Protein AF-A0AAP3YJI8-F1 (afdb_monomer_lite)

Organism: Bacillus amyloliquefaciens (NCBI:txid1390)

Secondary structure (DSSP, 8-state):
--HHHHHHHHT-PPPTHHHHHHHTT------HHHHHHHHHHHHHHTHHHHHHHHHIIIIIGGGHHHHHHHHHHHHHHHHHHH-

Sequence (83 aa):
MNKKTFLKKITRKQNPKLYAAKDSKLSPSLRTLDLIGLGTGMVVGTAIFTLPGIVAAEYTGPAVPLAFIIGAIGAGLSALAYA

Foldseek 3Di:
DDPVVVVVVVPDDDDVVVVCVVCVPPDPPDDPVNVVVVVVCVCVPPPPPPVLVCCCVPPQPVCSVVVVVVVVVVVVVVVVVVD

Radius of gyration: 20.8 Å; chains: 1; bounding box: 39×49×47 Å

Structure (mmCIF, N/CA/C/O backbone):
data_AF-A0AAP3YJI8-F1
#
_entry.id   AF-A0AAP3YJI8-F1
#
loop_
_atom_site.group_PDB
_atom_site.id
_atom_site.type_symbol
_atom_site.label_atom_id
_atom_site.label_alt_id
_atom_site.label_comp_id
_atom_site.label_asym_id
_atom_site.label_entity_id
_atom_site.label_seq_id
_atom_site.pdbx_PDB_ins_code
_atom_site.Cartn_x
_atom_site.Cartn_y
_atom_site.Cartn_z
_atom_site.occupancy
_atom_site.B_iso_or_equiv
_atom_site.auth_seq_id
_atom_site.auth_comp_id
_atom_site.auth_asym_id
_atom_site.auth_atom_id
_atom_site.pdbx_PDB_model_num
ATOM 1 N N . MET A 1 1 ? -17.780 -38.543 12.662 1.00 50.78 1 MET A N 1
ATOM 2 C CA . MET A 1 1 ? -17.701 -37.070 12.817 1.00 50.78 1 MET A CA 1
ATOM 3 C C . MET A 1 1 ? -18.747 -36.426 11.904 1.00 50.78 1 MET A C 1
ATOM 5 O O . MET A 1 1 ? -18.740 -36.697 10.713 1.00 50.78 1 MET A O 1
ATOM 9 N N . ASN A 1 2 ? -19.733 -35.715 12.463 1.00 56.41 2 ASN A N 1
ATOM 10 C CA . ASN A 1 2 ? -21.025 -35.447 11.808 1.00 56.41 2 ASN A CA 1
ATOM 11 C C . ASN A 1 2 ? -21.011 -34.148 10.966 1.00 56.41 2 ASN A C 1
ATOM 13 O O . ASN A 1 2 ? -20.700 -33.078 11.494 1.00 56.41 2 ASN A O 1
ATOM 17 N N . LYS A 1 3 ? -21.379 -34.226 9.674 1.00 65.38 3 LYS A N 1
ATOM 18 C CA . LYS A 1 3 ? -21.354 -33.102 8.704 1.00 65.38 3 LY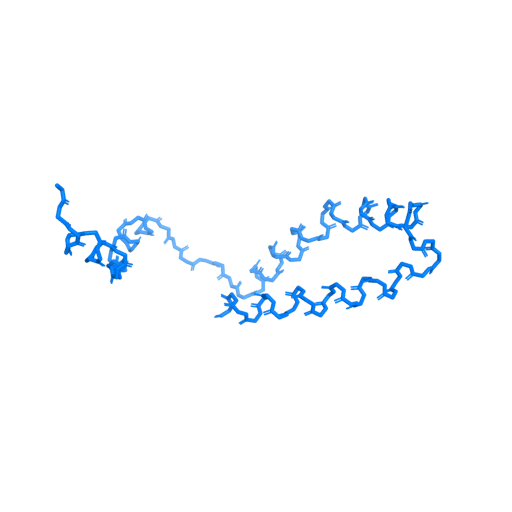S A CA 1
ATOM 19 C C . LYS A 1 3 ? -22.146 -31.872 9.187 1.00 65.38 3 LYS A C 1
ATOM 21 O O . LYS A 1 3 ? -21.741 -30.739 8.938 1.00 65.38 3 LYS A O 1
ATOM 26 N N . LYS A 1 4 ? -23.223 -32.083 9.956 1.00 66.56 4 LYS A N 1
ATOM 27 C CA . LYS A 1 4 ? -24.079 -31.011 10.505 1.00 66.56 4 LYS A CA 1
ATOM 28 C C . LYS A 1 4 ? -23.351 -30.101 11.508 1.00 66.56 4 LYS A C 1
ATOM 30 O O . LYS A 1 4 ? -23.619 -28.904 11.563 1.00 66.56 4 LYS A O 1
ATOM 35 N N . THR A 1 5 ? -22.393 -30.640 12.263 1.00 67.94 5 THR A N 1
ATOM 36 C CA . THR A 1 5 ? -21.601 -29.871 13.241 1.00 67.94 5 THR A CA 1
ATOM 37 C C . THR A 1 5 ? -20.552 -28.992 12.559 1.00 67.94 5 THR A C 1
ATOM 39 O O . THR A 1 5 ? -20.228 -27.917 13.060 1.00 67.94 5 THR A O 1
ATOM 42 N N . PHE A 1 6 ? -20.044 -29.422 11.401 1.00 72.31 6 PHE A N 1
ATOM 43 C CA . PHE A 1 6 ? -19.060 -28.673 10.620 1.00 72.31 6 PHE A CA 1
ATOM 44 C C . PHE A 1 6 ? -19.692 -27.443 9.951 1.00 72.31 6 PHE A C 1
ATOM 46 O O . PHE A 1 6 ? -19.187 -26.334 10.105 1.00 72.31 6 PHE A O 1
ATOM 53 N N . LEU A 1 7 ? -20.868 -27.607 9.336 1.00 72.56 7 LEU A N 1
ATOM 54 C CA . LEU A 1 7 ? -21.638 -26.503 8.742 1.00 72.56 7 LEU A CA 1
ATOM 55 C C . LEU A 1 7 ? -22.023 -25.424 9.767 1.00 72.56 7 LEU A C 1
ATOM 57 O O . LEU A 1 7 ? -21.919 -24.235 9.475 1.00 72.56 7 LEU A O 1
ATOM 61 N N . LYS A 1 8 ? -22.379 -25.824 10.995 1.00 66.69 8 LYS A N 1
ATOM 62 C CA . LYS A 1 8 ? -22.722 -24.895 12.087 1.00 66.69 8 LYS A CA 1
ATOM 63 C C . LYS A 1 8 ? -21.518 -24.096 12.612 1.00 66.69 8 LYS A C 1
ATOM 65 O O . LYS A 1 8 ? -21.704 -23.026 13.187 1.00 66.69 8 LYS A O 1
ATOM 70 N N . LYS A 1 9 ? -20.284 -24.590 12.433 1.00 67.25 9 LYS A N 1
ATOM 71 C CA . LYS A 1 9 ? -19.061 -23.862 12.820 1.00 67.25 9 LYS A CA 1
ATOM 72 C C . LYS A 1 9 ? -18.711 -22.743 11.835 1.00 67.25 9 LYS A C 1
ATOM 74 O O . LYS A 1 9 ? -18.252 -21.702 12.288 1.00 67.25 9 LYS A O 1
ATOM 79 N N . ILE A 1 10 ? -18.960 -22.933 10.537 1.00 75.56 10 ILE A N 1
ATOM 80 C CA . ILE A 1 10 ? -18.617 -21.955 9.484 1.00 75.56 10 ILE A CA 1
ATOM 81 C C . ILE A 1 10 ? -19.527 -20.720 9.548 1.00 75.56 10 ILE A C 1
ATOM 83 O O . ILE A 1 10 ? -19.083 -19.602 9.323 1.00 75.56 10 ILE A O 1
ATOM 87 N N . THR A 1 11 ? -20.795 -20.899 9.922 1.00 77.19 11 THR A N 1
ATOM 88 C CA . THR A 1 11 ? -21.785 -19.808 10.010 1.00 77.19 11 THR A CA 1
ATOM 89 C C . THR A 1 11 ? -21.841 -19.123 11.375 1.00 77.19 11 THR A C 1
ATOM 91 O O . THR A 1 11 ? -22.699 -18.269 11.614 1.00 77.19 11 THR A O 1
ATOM 94 N N . ARG A 1 12 ? -20.935 -19.458 12.299 1.00 75.75 12 ARG A N 1
ATOM 95 C CA . ARG A 1 12 ? -20.919 -18.835 13.621 1.00 75.75 12 ARG A CA 1
ATOM 96 C C . ARG A 1 12 ? -20.403 -17.397 13.514 1.00 75.75 12 ARG A C 1
ATOM 98 O O . ARG A 1 12 ? -19.195 -17.166 13.498 1.00 75.75 12 ARG A O 1
ATOM 105 N N . LYS A 1 13 ? -21.327 -16.429 13.518 1.00 65.56 13 LYS A N 1
ATOM 106 C CA . LYS A 1 13 ? -21.002 -15.010 13.719 1.00 65.56 13 LYS A CA 1
ATOM 107 C C . LYS A 1 13 ? -20.222 -14.866 15.030 1.00 65.56 13 LYS A C 1
ATOM 109 O O . LYS A 1 13 ? -20.642 -15.377 16.071 1.00 65.56 13 LYS A O 1
ATOM 114 N N . GLN A 1 14 ? -19.048 -14.243 14.971 1.00 69.69 14 GLN A N 1
ATOM 115 C CA . GLN A 1 14 ? -18.267 -13.952 16.171 1.00 69.69 14 GLN A CA 1
ATOM 116 C C . GLN A 1 14 ? -19.058 -12.961 17.029 1.00 69.69 14 GLN A C 1
ATOM 1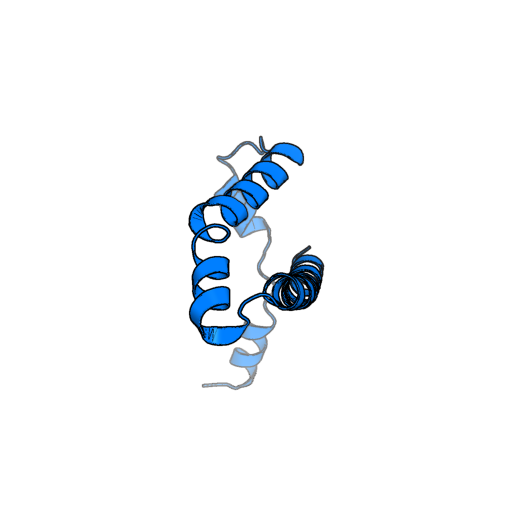18 O O . GLN A 1 14 ? -19.567 -11.968 16.518 1.00 69.69 14 GLN A O 1
ATOM 123 N N . ASN A 1 15 ? -19.202 -13.252 18.324 1.00 75.12 15 ASN A N 1
ATOM 124 C CA . ASN A 1 15 ? -19.927 -12.376 19.238 1.00 75.12 15 ASN A CA 1
ATOM 125 C C . ASN A 1 15 ? -19.080 -11.119 19.513 1.00 75.12 15 ASN A C 1
ATOM 127 O O . ASN A 1 15 ? -18.007 -11.256 20.105 1.00 75.12 15 ASN A O 1
ATOM 131 N N . PRO A 1 16 ? -19.561 -9.905 19.181 1.00 77.62 16 PRO A N 1
ATOM 132 C CA . PRO A 1 16 ? -18.808 -8.654 19.353 1.00 77.62 16 PRO A CA 1
ATOM 133 C C . PRO A 1 16 ? -18.380 -8.384 20.803 1.00 77.62 16 PRO A C 1
ATOM 135 O O . PRO A 1 16 ? -17.346 -7.774 21.057 1.00 77.62 16 PRO A O 1
ATOM 138 N N . LYS A 1 17 ? -19.140 -8.909 21.774 1.00 79.50 17 LYS A N 1
ATOM 139 C CA . LYS A 1 17 ? -18.856 -8.790 23.214 1.00 79.50 17 LYS A CA 1
ATOM 140 C C . LYS A 1 17 ? -17.502 -9.388 23.626 1.00 79.50 17 LYS A C 1
ATOM 142 O O . LYS A 1 17 ? -16.943 -8.972 24.634 1.00 79.50 17 LYS A O 1
ATOM 147 N N . LEU A 1 18 ? -16.972 -10.342 22.856 1.00 79.06 18 LEU A N 1
ATOM 148 C CA . LEU A 1 18 ? -15.657 -10.936 23.112 1.00 79.06 18 LEU A CA 1
ATOM 149 C C . LEU A 1 18 ? -14.517 -9.933 22.872 1.00 79.06 18 LEU A C 1
ATOM 151 O O . LEU A 1 18 ? -13.524 -9.959 23.593 1.00 79.06 18 LEU A O 1
ATOM 155 N N . TYR A 1 19 ? -14.675 -9.046 21.886 1.00 79.19 19 TYR A N 1
ATOM 156 C CA . TYR A 1 19 ? -13.709 -7.989 21.580 1.00 79.19 19 TYR A CA 1
ATOM 157 C C . TYR A 1 19 ? -13.845 -6.829 22.566 1.00 79.19 19 TYR A C 1
ATOM 159 O O . TYR A 1 19 ? -12.848 -6.394 23.122 1.00 79.19 19 TYR A O 1
ATOM 167 N N . ALA A 1 20 ? -15.076 -6.458 22.937 1.00 80.19 20 ALA A N 1
ATOM 168 C CA . ALA A 1 20 ? -15.323 -5.435 23.958 1.00 80.19 20 ALA A CA 1
ATOM 169 C C . ALA A 1 20 ? -14.648 -5.742 25.313 1.00 80.19 20 ALA A C 1
ATOM 171 O O . ALA A 1 20 ? -14.158 -4.837 25.982 1.00 80.19 20 ALA A O 1
ATOM 172 N N . ALA A 1 21 ? -14.578 -7.017 25.718 1.00 81.94 21 ALA A N 1
ATOM 173 C CA . ALA A 1 21 ? -13.848 -7.416 26.923 1.00 81.94 21 ALA A CA 1
ATOM 174 C C . ALA A 1 21 ? -12.322 -7.254 26.774 1.00 81.94 21 ALA A C 1
ATOM 176 O O . ALA A 1 21 ? -11.659 -6.839 27.727 1.00 81.94 21 ALA A O 1
ATOM 177 N N . LYS A 1 22 ? -11.767 -7.552 25.590 1.00 82.38 22 LYS A N 1
AT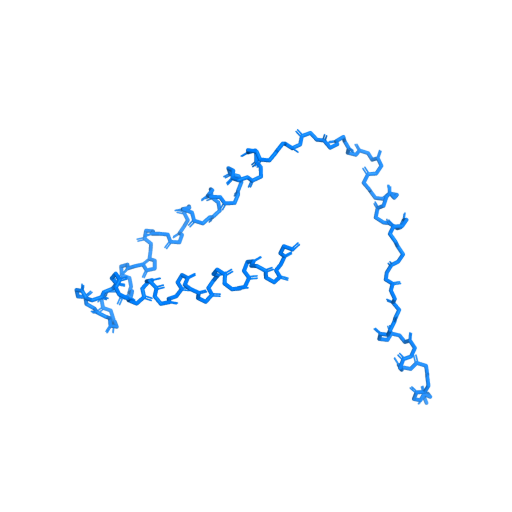OM 178 C CA . LYS A 1 22 ? -10.336 -7.371 25.287 1.00 82.38 22 LYS A CA 1
ATOM 179 C C . LYS A 1 22 ? -9.942 -5.898 25.191 1.00 82.38 22 LYS A C 1
ATOM 181 O O . LYS A 1 22 ? -8.901 -5.522 25.722 1.00 82.38 22 LYS A O 1
ATOM 186 N N . ASP A 1 23 ? -10.800 -5.082 24.594 1.00 83.62 23 ASP A N 1
ATOM 187 C CA . ASP A 1 23 ? -10.540 -3.666 24.334 1.00 83.62 23 ASP A CA 1
ATOM 188 C C . ASP A 1 23 ? -10.913 -2.771 25.530 1.00 83.62 23 ASP A C 1
ATOM 190 O O . ASP A 1 23 ? -10.611 -1.584 25.529 1.00 83.62 23 ASP A O 1
ATOM 194 N N . SER A 1 24 ? -11.503 -3.336 26.595 1.00 82.12 24 SER A N 1
ATOM 195 C CA . SER A 1 24 ? -11.954 -2.619 27.805 1.00 82.12 24 SER A CA 1
ATOM 196 C C . SER A 1 24 ? -10.883 -1.777 28.513 1.00 82.12 24 SER A C 1
ATOM 198 O O . SER A 1 24 ? -11.222 -0.873 29.273 1.00 82.12 24 SER A O 1
ATOM 200 N N . LYS A 1 25 ? -9.596 -2.067 28.281 1.00 87.00 25 LYS A N 1
ATOM 201 C CA . LYS A 1 25 ? -8.461 -1.323 28.850 1.00 87.00 25 LYS A CA 1
ATOM 202 C C . LYS A 1 25 ? -7.922 -0.215 27.938 1.00 87.00 25 LYS A C 1
ATOM 204 O O . LYS A 1 25 ? -7.060 0.538 28.385 1.00 87.00 25 LYS A O 1
ATOM 209 N N . LEU A 1 26 ? -8.371 -0.122 26.683 1.00 87.31 26 LEU A N 1
ATOM 210 C CA . LEU A 1 26 ? -7.911 0.883 25.723 1.00 87.31 26 LEU A CA 1
ATOM 211 C C . LEU A 1 26 ? -8.956 1.993 25.586 1.00 87.31 26 LEU A C 1
ATOM 213 O O . LEU A 1 26 ? -10.129 1.733 25.326 1.00 87.31 26 LEU A O 1
ATOM 217 N N . SER A 1 27 ? -8.521 3.246 25.716 1.00 85.69 27 SER A N 1
ATOM 218 C CA . SER A 1 27 ? -9.338 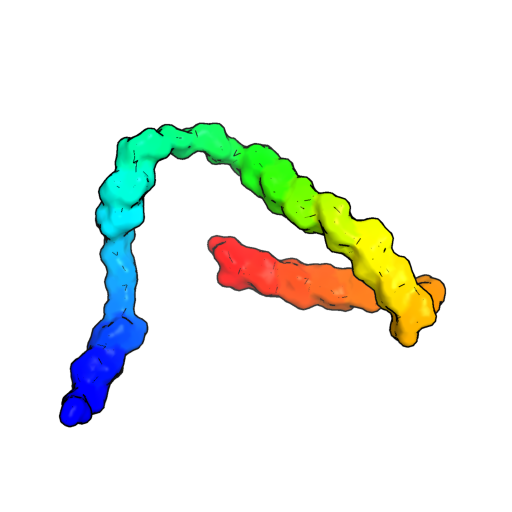4.391 25.323 1.00 85.69 27 SER A CA 1
ATOM 219 C C . SER A 1 27 ? -9.229 4.594 23.804 1.00 85.69 27 SER A C 1
ATOM 221 O O . SER A 1 27 ? -8.115 4.669 23.279 1.00 85.69 27 SER A O 1
ATOM 223 N N . PRO A 1 28 ? -10.349 4.680 23.063 1.00 82.56 28 PRO A N 1
ATOM 224 C CA . PRO A 1 28 ? -10.308 4.997 21.640 1.00 82.56 28 PRO A CA 1
ATOM 225 C C . PRO A 1 28 ? -9.860 6.453 21.464 1.00 82.56 28 PRO A C 1
ATOM 227 O O . PRO A 1 28 ? -10.643 7.384 21.647 1.00 82.56 28 PRO A O 1
ATOM 230 N N . SER A 1 29 ? -8.577 6.647 21.161 1.00 89.56 29 SER A N 1
ATOM 231 C CA . SER A 1 29 ? -7.946 7.966 21.019 1.00 89.56 29 SER A CA 1
ATOM 232 C C . SER A 1 29 ? -7.624 8.342 19.573 1.00 89.56 29 SER A C 1
ATOM 234 O O . SER A 1 29 ? -7.458 9.528 19.294 1.00 89.56 29 SER A O 1
ATOM 236 N N . LEU A 1 30 ? -7.563 7.365 18.659 1.00 91.88 30 LEU A N 1
ATOM 237 C CA . LEU A 1 30 ? -7.248 7.615 17.254 1.00 91.88 30 LEU A CA 1
ATOM 238 C C . LEU A 1 30 ? -8.407 8.309 16.541 1.00 91.88 30 LEU A C 1
ATOM 240 O O . LEU A 1 30 ? -9.524 7.790 16.466 1.00 91.88 30 LEU A O 1
ATOM 244 N N . ARG A 1 31 ? -8.108 9.471 15.969 1.00 93.94 31 ARG A N 1
ATOM 245 C CA . ARG A 1 31 ? -8.995 10.209 15.071 1.00 93.94 31 ARG A CA 1
ATOM 246 C C . ARG A 1 31 ? -8.782 9.753 13.631 1.00 93.94 31 ARG A C 1
ATOM 248 O O . ARG A 1 31 ? -7.783 9.125 13.292 1.00 93.94 31 ARG A O 1
ATOM 255 N N . THR A 1 32 ? -9.701 10.132 12.748 1.00 93.62 32 THR A N 1
ATOM 256 C CA . THR A 1 32 ? -9.626 9.815 11.313 1.00 93.62 32 THR A CA 1
ATOM 257 C C . THR A 1 32 ? -8.289 10.222 10.690 1.00 93.62 32 THR A C 1
ATOM 259 O O . THR A 1 32 ? -7.728 9.468 9.903 1.00 93.62 32 THR A O 1
ATOM 262 N N . LEU A 1 33 ? -7.742 11.379 11.077 1.00 95.19 33 LEU A N 1
ATOM 263 C CA . LEU A 1 33 ? -6.438 11.831 10.587 1.00 95.19 33 LEU A CA 1
ATOM 264 C C . LEU A 1 33 ? -5.285 10.949 11.073 1.00 95.19 33 LEU A C 1
ATOM 266 O O . LEU A 1 33 ? -4.374 10.680 10.297 1.00 95.19 33 LEU A O 1
ATOM 270 N N . ASP A 1 34 ? -5.351 10.447 12.306 1.00 94.50 34 ASP A N 1
ATOM 271 C CA . ASP A 1 34 ? -4.327 9.558 12.860 1.00 94.50 34 ASP A CA 1
ATOM 272 C C . ASP A 1 34 ? -4.330 8.215 12.116 1.00 94.50 34 ASP A C 1
ATOM 274 O O . ASP A 1 34 ? -3.274 7.671 11.803 1.00 94.50 34 ASP A O 1
ATOM 278 N N . LEU A 1 35 ? -5.518 7.713 11.758 1.00 92.81 35 LEU A N 1
ATOM 279 C CA . LEU A 1 35 ? -5.677 6.494 10.958 1.00 92.81 35 LEU A CA 1
ATOM 280 C C . LEU A 1 35 ? -5.187 6.675 9.514 1.00 92.81 35 LEU A C 1
ATOM 282 O O . LEU A 1 35 ? -4.514 5.793 8.981 1.00 92.81 35 LEU A O 1
ATOM 286 N N . ILE A 1 36 ? -5.472 7.822 8.889 1.00 93.88 36 ILE A N 1
ATOM 287 C CA . ILE A 1 36 ? -4.953 8.157 7.553 1.00 93.88 36 ILE A CA 1
ATOM 288 C C . ILE A 1 36 ? -3.424 8.289 7.590 1.00 93.88 36 ILE A C 1
ATOM 290 O O . ILE A 1 36 ? -2.735 7.771 6.708 1.00 93.88 36 ILE A O 1
ATOM 294 N N . GLY A 1 37 ? -2.876 8.937 8.620 1.00 94.31 37 GLY A N 1
ATOM 295 C CA . GLY A 1 37 ? -1.433 9.051 8.826 1.00 94.31 37 GLY A CA 1
ATOM 296 C C . GLY A 1 37 ? -0.768 7.688 9.028 1.00 94.31 37 GLY A C 1
ATOM 297 O O . GLY A 1 37 ? 0.255 7.401 8.411 1.00 94.31 37 GLY A O 1
ATOM 298 N N . LEU A 1 38 ? -1.388 6.805 9.815 1.00 93.62 38 LEU A N 1
ATOM 299 C CA . LEU A 1 38 ? -0.911 5.439 10.035 1.00 93.62 38 LEU A CA 1
ATOM 300 C C . LEU A 1 38 ? -0.913 4.616 8.736 1.00 93.62 38 LEU A C 1
ATOM 302 O O . LEU A 1 38 ? 0.070 3.937 8.435 1.00 93.62 38 LEU A O 1
ATOM 306 N N . GLY A 1 39 ? -1.978 4.715 7.936 1.00 90.19 39 GLY A N 1
ATOM 307 C CA . GLY A 1 39 ? -2.077 4.028 6.647 1.00 90.19 39 GLY A CA 1
ATOM 308 C C . GLY A 1 39 ? -1.070 4.541 5.614 1.00 90.19 39 GLY A C 1
ATOM 309 O O . GLY A 1 39 ? -0.362 3.753 4.988 1.00 90.19 39 GLY A O 1
ATOM 310 N N . THR A 1 40 ? -0.954 5.861 5.457 1.00 92.19 40 THR A N 1
ATOM 311 C CA . THR A 1 40 ? -0.001 6.459 4.505 1.00 92.19 40 THR A CA 1
ATOM 312 C C . THR A 1 40 ? 1.449 6.196 4.911 1.00 92.19 40 THR A C 1
ATOM 314 O O . THR A 1 40 ? 2.257 5.857 4.049 1.00 92.19 40 THR A O 1
ATOM 317 N N . GLY A 1 41 ? 1.774 6.237 6.208 1.00 92.12 41 GLY A N 1
ATOM 318 C CA . GLY A 1 41 ? 3.098 5.874 6.721 1.00 92.12 41 GLY A CA 1
ATOM 319 C C . GLY A 1 41 ? 3.492 4.427 6.404 1.00 92.12 41 GLY A C 1
ATOM 320 O O . GLY A 1 41 ? 4.617 4.178 5.969 1.00 92.12 41 GLY A O 1
ATOM 321 N N . MET A 1 42 ? 2.555 3.482 6.540 1.00 88.81 42 MET A N 1
ATOM 322 C CA . MET A 1 42 ? 2.784 2.073 6.195 1.00 88.81 42 MET A CA 1
ATOM 323 C C . MET A 1 42 ? 3.053 1.872 4.695 1.00 88.81 42 MET A C 1
ATOM 325 O O . MET A 1 42 ? 3.931 1.090 4.335 1.00 88.81 42 MET A O 1
ATOM 329 N N . VAL A 1 43 ? 2.326 2.576 3.820 1.00 88.88 43 VAL A N 1
ATOM 330 C CA . VAL A 1 43 ? 2.474 2.446 2.358 1.00 88.88 43 VAL A CA 1
ATOM 331 C C . VAL A 1 43 ? 3.735 3.150 1.846 1.00 88.88 43 VAL A C 1
ATOM 333 O O . VAL A 1 43 ? 4.454 2.599 1.016 1.00 88.88 43 VAL A O 1
ATOM 336 N N . VAL A 1 44 ? 4.031 4.357 2.333 1.00 89.38 44 VAL A N 1
ATOM 337 C CA . VAL A 1 44 ? 5.171 5.156 1.850 1.00 89.38 44 VAL A CA 1
ATOM 338 C C . VAL A 1 44 ? 6.508 4.613 2.363 1.00 89.38 44 VAL A C 1
ATOM 340 O O . VAL A 1 44 ? 7.498 4.721 1.651 1.00 89.38 44 VAL A O 1
ATOM 343 N N . GLY A 1 45 ? 6.551 3.998 3.551 1.00 81.44 45 GLY A N 1
ATOM 344 C CA . GLY A 1 45 ? 7.793 3.592 4.221 1.00 81.44 45 GLY A CA 1
ATOM 345 C C . GLY A 1 45 ? 8.751 2.756 3.362 1.00 81.44 45 GLY A C 1
ATOM 346 O O . GLY A 1 45 ? 9.767 3.253 2.886 1.00 81.44 45 GLY A O 1
ATOM 347 N N . THR A 1 46 ? 8.468 1.466 3.185 1.00 75.44 46 THR A N 1
ATOM 348 C CA . THR A 1 46 ? 9.365 0.546 2.457 1.00 75.44 46 THR A CA 1
ATOM 349 C C . THR A 1 46 ? 8.977 0.351 0.994 1.00 75.44 46 THR A C 1
ATOM 351 O O . THR A 1 46 ? 9.842 0.067 0.160 1.00 75.44 46 THR A O 1
ATOM 354 N N . ALA A 1 47 ? 7.692 0.504 0.661 1.00 77.88 47 ALA A N 1
ATOM 355 C CA . ALA A 1 47 ? 7.175 0.049 -0.624 1.00 77.88 47 ALA A CA 1
ATOM 356 C C . ALA A 1 47 ? 7.527 0.986 -1.791 1.00 77.88 47 ALA A C 1
ATOM 358 O O . ALA A 1 47 ? 7.858 0.507 -2.874 1.00 77.88 47 ALA A O 1
ATOM 359 N N . ILE A 1 48 ? 7.498 2.308 -1.588 1.00 85.88 48 ILE A N 1
ATOM 360 C CA . ILE A 1 48 ? 7.637 3.269 -2.697 1.00 85.88 48 ILE A CA 1
ATOM 361 C C . ILE A 1 48 ? 9.074 3.415 -3.216 1.00 85.88 48 ILE A C 1
ATOM 363 O O . ILE A 1 48 ? 9.272 3.793 -4.363 1.00 85.88 48 ILE A O 1
ATOM 367 N N . PHE A 1 49 ? 10.085 3.108 -2.401 1.00 81.25 49 PHE A N 1
ATOM 368 C CA . PHE A 1 49 ? 11.487 3.288 -2.796 1.00 81.25 49 PHE A CA 1
ATOM 369 C C . PHE A 1 49 ? 12.103 2.044 -3.437 1.00 81.25 49 PHE A C 1
ATOM 371 O O . PHE A 1 49 ? 13.026 2.163 -4.237 1.00 81.25 49 PHE A O 1
ATOM 378 N N . THR A 1 50 ? 11.605 0.852 -3.104 1.00 86.75 50 THR A N 1
ATOM 379 C CA . THR A 1 50 ? 12.214 -0.415 -3.536 1.00 86.75 50 THR A CA 1
ATOM 380 C C . THR A 1 50 ? 11.480 -1.035 -4.721 1.00 86.75 50 THR A C 1
ATOM 382 O O . THR A 1 50 ? 12.101 -1.337 -5.741 1.00 86.75 50 THR A O 1
ATOM 385 N N . LEU A 1 51 ? 10.153 -1.178 -4.634 1.00 87.38 51 LEU A N 1
ATOM 386 C CA . LEU A 1 51 ? 9.374 -1.870 -5.662 1.00 87.38 51 LEU A CA 1
ATOM 387 C C . LEU A 1 51 ? 9.386 -1.165 -7.024 1.00 87.38 51 LEU A C 1
ATOM 389 O O . LEU A 1 51 ? 9.593 -1.863 -8.016 1.00 87.38 51 LEU A O 1
ATOM 393 N N . PRO A 1 52 ? 9.228 0.170 -7.136 1.00 89.62 52 PRO A N 1
ATOM 394 C CA . PRO A 1 52 ? 9.267 0.821 -8.444 1.00 89.62 52 PRO A CA 1
ATOM 395 C C . PRO A 1 52 ? 10.606 0.642 -9.157 1.00 89.62 52 PRO A C 1
ATOM 397 O O . PRO A 1 52 ? 10.614 0.486 -10.372 1.00 89.62 52 PRO A O 1
ATOM 400 N N . GLY A 1 53 ? 11.721 0.613 -8.418 1.00 88.94 53 GLY A N 1
ATOM 401 C CA . GLY A 1 53 ? 13.055 0.402 -8.985 1.00 88.94 53 GLY A CA 1
ATOM 402 C C . GLY A 1 53 ? 13.227 -0.998 -9.573 1.00 88.94 53 GLY A C 1
ATOM 403 O O . GLY A 1 53 ? 13.673 -1.134 -10.709 1.00 88.94 53 GLY A O 1
ATOM 404 N N . ILE A 1 54 ? 12.806 -2.031 -8.838 1.00 90.56 54 ILE A N 1
ATOM 405 C CA . ILE A 1 54 ? 12.857 -3.427 -9.308 1.00 90.56 54 ILE A CA 1
ATOM 406 C C . ILE A 1 54 ? 11.926 -3.610 -10.515 1.00 90.56 54 ILE A C 1
ATOM 408 O O . ILE A 1 54 ? 12.320 -4.155 -11.543 1.00 90.56 54 ILE A O 1
ATOM 412 N N . VAL A 1 55 ? 10.704 -3.074 -10.434 1.00 91.06 55 VAL A N 1
ATOM 413 C CA . VAL A 1 55 ? 9.705 -3.166 -11.509 1.00 91.06 55 VAL A CA 1
ATOM 414 C C . VAL A 1 55 ? 10.126 -2.375 -12.759 1.00 91.06 55 VAL A C 1
ATOM 416 O O . VAL A 1 55 ? 9.820 -2.779 -13.885 1.00 91.06 55 VAL A O 1
ATOM 419 N N . ALA A 1 56 ? 10.873 -1.280 -12.590 1.00 92.19 56 ALA A N 1
ATOM 420 C CA . ALA A 1 56 ? 11.513 -0.560 -13.689 1.00 92.19 56 ALA A CA 1
ATOM 421 C C . ALA A 1 56 ? 12.606 -1.391 -14.348 1.00 92.19 56 ALA A C 1
ATOM 423 O O . ALA A 1 56 ? 12.594 -1.545 -15.566 1.00 92.19 56 ALA A O 1
ATOM 424 N N . ALA A 1 57 ? 13.533 -1.921 -13.553 1.00 93.25 57 ALA A N 1
ATOM 425 C CA . ALA A 1 57 ? 14.710 -2.606 -14.066 1.00 93.25 57 ALA A CA 1
ATOM 426 C C . ALA A 1 57 ? 14.365 -3.927 -14.770 1.00 93.25 57 ALA A C 1
ATOM 428 O O . ALA A 1 57 ? 14.949 -4.227 -15.808 1.00 93.25 57 ALA A O 1
ATOM 429 N N . GLU A 1 58 ? 13.419 -4.698 -14.228 1.00 93.44 58 GLU A N 1
ATOM 430 C CA . GLU A 1 58 ? 13.168 -6.075 -14.676 1.00 93.44 58 GLU A CA 1
ATOM 431 C C . GLU A 1 58 ? 11.939 -6.239 -15.586 1.00 93.44 58 GLU A C 1
ATOM 433 O O . GLU A 1 58 ? 11.898 -7.192 -16.361 1.00 93.44 58 GLU A O 1
ATOM 438 N N . TYR A 1 59 ? 10.942 -5.343 -15.524 1.00 90.31 59 TYR A N 1
ATOM 439 C CA . TYR A 1 59 ? 9.641 -5.583 -16.176 1.00 90.31 59 TYR A CA 1
ATOM 440 C C . TYR A 1 59 ? 9.216 -4.481 -17.148 1.00 90.31 59 TYR A C 1
ATOM 442 O O . TYR A 1 59 ? 8.985 -4.742 -18.326 1.00 90.31 59 TYR A O 1
ATOM 450 N N . THR A 1 60 ? 9.061 -3.248 -16.663 1.00 86.38 60 THR A N 1
ATOM 451 C CA . THR A 1 60 ? 8.339 -2.186 -17.397 1.00 86.38 60 THR A CA 1
ATOM 452 C C . THR A 1 60 ? 9.219 -1.057 -17.925 1.00 86.38 60 THR A C 1
ATOM 454 O O . THR A 1 60 ? 8.747 -0.256 -18.735 1.00 86.38 60 THR A O 1
ATOM 457 N N . GLY A 1 61 ? 10.478 -0.956 -17.491 1.00 88.38 61 GLY A N 1
ATOM 458 C CA . GLY A 1 61 ? 11.382 0.113 -17.917 1.00 88.38 61 GLY A CA 1
ATOM 459 C C . GLY A 1 61 ? 10.776 1.509 -17.688 1.00 88.38 61 GLY A C 1
ATOM 460 O O . GLY A 1 61 ? 10.266 1.785 -16.601 1.00 88.38 61 GLY A O 1
ATOM 461 N N . PRO A 1 62 ? 10.763 2.404 -18.691 1.00 91.00 62 PRO A N 1
ATOM 462 C CA . PRO A 1 62 ? 10.182 3.742 -18.550 1.00 91.00 62 PRO A CA 1
ATOM 463 C C . PRO A 1 62 ? 8.647 3.749 -18.397 1.00 91.00 62 PRO A C 1
ATOM 465 O O . PRO A 1 62 ? 8.082 4.769 -18.009 1.00 91.00 62 PRO A O 1
ATOM 468 N N . ALA A 1 63 ? 7.957 2.631 -18.663 1.00 94.00 63 ALA A N 1
ATOM 469 C CA . ALA A 1 63 ? 6.496 2.527 -18.586 1.00 94.00 63 ALA A CA 1
ATOM 470 C C . ALA A 1 63 ? 5.955 2.169 -17.182 1.00 94.00 63 ALA A C 1
ATOM 472 O O . ALA A 1 63 ? 4.752 1.956 -17.020 1.00 94.00 63 ALA A O 1
ATOM 473 N N . VAL A 1 64 ? 6.806 2.130 -16.150 1.00 92.88 64 VAL A N 1
ATOM 474 C CA . VAL A 1 64 ? 6.426 1.829 -14.750 1.00 92.88 64 VAL A CA 1
ATOM 475 C C . VAL A 1 64 ? 5.246 2.646 -14.219 1.00 92.88 64 VAL A C 1
ATOM 477 O O . VAL A 1 64 ? 4.381 2.047 -13.575 1.00 92.88 64 VAL A O 1
ATOM 480 N N . PRO A 1 65 ? 5.135 3.966 -14.483 1.00 91.75 65 PRO A N 1
ATOM 481 C CA . PRO A 1 65 ? 3.994 4.738 -13.997 1.00 9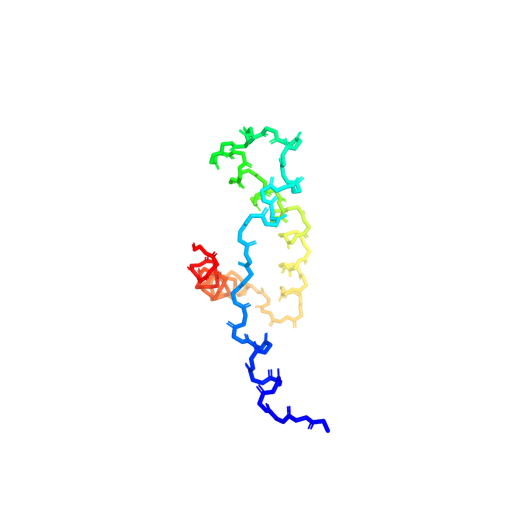1.75 65 PRO A CA 1
ATOM 482 C C . PRO A 1 65 ? 2.651 4.164 -14.467 1.00 91.75 65 PRO A C 1
ATOM 484 O O . PRO A 1 65 ? 1.686 4.144 -13.708 1.00 91.75 65 PRO A O 1
ATOM 487 N N . LEU A 1 66 ? 2.598 3.625 -15.690 1.00 93.88 66 LEU A N 1
ATOM 488 C CA . LEU A 1 66 ? 1.389 3.031 -16.258 1.00 93.88 66 LEU A CA 1
ATOM 489 C C . LEU A 1 66 ? 0.988 1.738 -15.532 1.00 93.88 66 LEU A C 1
ATOM 491 O O . LEU A 1 66 ? -0.188 1.543 -15.225 1.00 93.88 66 LEU A O 1
ATOM 495 N N . ALA A 1 67 ? 1.958 0.882 -15.197 1.00 92.06 67 ALA A N 1
ATOM 496 C CA . ALA A 1 67 ? 1.705 -0.340 -14.433 1.00 92.06 67 ALA A CA 1
ATOM 497 C C . ALA A 1 67 ? 1.208 -0.040 -13.011 1.00 92.06 67 ALA A C 1
ATOM 499 O O . ALA A 1 67 ? 0.275 -0.688 -12.531 1.00 92.06 67 ALA A O 1
ATOM 500 N N . PHE A 1 68 ? 1.771 0.980 -12.357 1.00 90.44 68 PHE A N 1
ATOM 501 C CA . PHE A 1 68 ? 1.329 1.397 -11.025 1.00 90.44 68 PHE A CA 1
ATOM 502 C C . PHE A 1 68 ? -0.085 1.987 -11.020 1.00 90.44 68 PHE A C 1
ATOM 504 O O . PHE A 1 68 ? -0.818 1.750 -10.063 1.00 90.44 68 PHE A O 1
ATOM 511 N N . ILE A 1 69 ? -0.512 2.685 -12.079 1.00 94.81 69 ILE A N 1
ATOM 512 C CA . ILE A 1 69 ? -1.900 3.168 -12.202 1.00 94.81 69 ILE A CA 1
ATOM 513 C C . ILE A 1 69 ? -2.881 1.990 -12.233 1.00 94.81 69 ILE A C 1
ATOM 515 O O . ILE A 1 69 ? -3.872 1.990 -11.504 1.00 94.81 69 ILE A O 1
ATOM 519 N N . ILE A 1 70 ? -2.591 0.959 -13.029 1.00 94.62 70 ILE A N 1
ATOM 520 C CA . ILE A 1 70 ? -3.443 -0.237 -13.114 1.00 94.62 70 ILE A CA 1
ATOM 521 C C . ILE A 1 70 ? -3.460 -0.979 -11.767 1.00 94.62 70 ILE A C 1
ATOM 523 O O . ILE A 1 70 ? -4.526 -1.365 -11.283 1.00 94.62 70 ILE A O 1
ATOM 527 N N . GLY A 1 71 ? -2.299 -1.120 -11.120 1.00 92.81 71 GLY A N 1
ATOM 528 C CA . GLY A 1 71 ? -2.196 -1.705 -9.781 1.00 92.81 71 GLY A CA 1
ATOM 529 C C . GLY A 1 71 ? -2.978 -0.922 -8.719 1.00 92.81 71 GLY A C 1
ATOM 530 O O . GLY A 1 71 ? -3.657 -1.525 -7.886 1.00 92.81 71 GLY A O 1
ATOM 531 N N . ALA A 1 72 ? -2.952 0.412 -8.779 1.00 92.50 72 ALA A N 1
ATOM 532 C CA . ALA A 1 72 ? -3.684 1.284 -7.864 1.00 92.50 72 ALA A CA 1
ATOM 533 C C . ALA A 1 72 ? -5.205 1.112 -7.980 1.00 92.50 72 ALA A C 1
ATOM 535 O O . ALA A 1 72 ? -5.895 1.160 -6.965 1.00 92.50 72 ALA A O 1
ATOM 536 N N . ILE A 1 73 ? -5.732 0.844 -9.180 1.00 96.62 73 ILE A N 1
ATOM 537 C CA . ILE A 1 73 ? -7.158 0.535 -9.367 1.00 96.62 73 ILE A CA 1
ATOM 538 C C . ILE A 1 73 ? -7.520 -0.758 -8.623 1.00 96.62 73 ILE A C 1
ATOM 540 O O . ILE A 1 73 ? -8.490 -0.781 -7.866 1.00 96.62 73 ILE A O 1
ATOM 544 N N . GLY A 1 74 ? -6.720 -1.818 -8.778 1.00 95.75 74 GLY A N 1
ATOM 545 C CA . GLY A 1 74 ? -6.935 -3.082 -8.065 1.00 95.75 74 GLY A CA 1
ATOM 546 C C . GLY A 1 74 ? -6.847 -2.926 -6.543 1.00 95.75 74 GLY A C 1
ATOM 547 O O . GLY A 1 74 ? -7.723 -3.397 -5.813 1.00 95.75 74 GLY A O 1
ATOM 548 N N . ALA A 1 75 ? -5.834 -2.204 -6.060 1.00 91.94 75 ALA A N 1
ATOM 549 C CA . ALA A 1 75 ? -5.683 -1.894 -4.641 1.00 91.94 75 ALA A CA 1
ATOM 550 C C . ALA A 1 75 ? -6.852 -1.045 -4.105 1.00 91.94 75 ALA A C 1
ATOM 552 O O . ALA A 1 75 ? -7.346 -1.308 -3.011 1.00 91.94 75 ALA A O 1
ATOM 553 N N . GLY A 1 76 ? -7.343 -0.079 -4.887 1.00 93.94 76 GLY A N 1
ATOM 554 C CA . GLY A 1 76 ? -8.496 0.753 -4.540 1.00 93.94 76 GLY A CA 1
ATOM 555 C C . GLY A 1 76 ? -9.792 -0.049 -4.413 1.00 93.94 76 GLY A C 1
ATOM 556 O O . GLY A 1 76 ? -10.536 0.137 -3.451 1.00 93.94 76 GLY A O 1
ATOM 557 N N . LEU A 1 77 ? -10.032 -1.002 -5.319 1.00 95.75 77 LEU A N 1
ATOM 558 C CA . LEU A 1 77 ? -11.167 -1.929 -5.213 1.00 95.75 77 LEU A CA 1
ATOM 559 C C . LEU A 1 77 ? -11.064 -2.807 -3.959 1.00 95.75 77 LEU A C 1
ATOM 561 O O . LEU A 1 77 ? -12.059 -3.010 -3.264 1.00 95.75 77 LEU A O 1
ATOM 565 N N . SER A 1 78 ? -9.861 -3.289 -3.634 1.00 94.81 78 SER A N 1
ATOM 566 C CA . SER A 1 78 ? -9.630 -4.052 -2.403 1.00 94.81 78 SER A CA 1
ATOM 567 C C . SER A 1 78 ? -9.854 -3.207 -1.147 1.00 94.81 78 SER A C 1
ATOM 569 O O . SER A 1 78 ? -10.397 -3.716 -0.169 1.00 94.81 78 SER A O 1
ATOM 571 N N . ALA A 1 79 ? -9.449 -1.936 -1.158 1.00 91.81 79 ALA A N 1
ATOM 572 C CA . ALA A 1 79 ? -9.676 -1.020 -0.045 1.00 91.81 79 ALA A CA 1
ATOM 573 C C . ALA A 1 79 ? -11.175 -0.752 0.162 1.00 91.81 79 ALA A C 1
ATOM 575 O O . ALA A 1 79 ? -11.639 -0.751 1.298 1.00 91.81 79 ALA A O 1
ATOM 576 N N . LEU A 1 80 ? -11.943 -0.609 -0.924 1.00 92.75 80 LEU A N 1
ATOM 577 C CA . LEU A 1 80 ? -13.395 -0.427 -0.863 1.00 92.75 80 LEU A CA 1
ATOM 578 C C . LEU A 1 80 ? -14.126 -1.652 -0.294 1.00 92.75 80 LEU A C 1
ATOM 580 O O . LEU A 1 80 ? -15.146 -1.492 0.358 1.00 92.75 80 LEU A O 1
ATOM 584 N N . ALA A 1 81 ? -13.611 -2.860 -0.528 1.00 93.12 81 ALA A N 1
ATOM 585 C CA . ALA A 1 81 ? -14.169 -4.084 0.049 1.00 93.12 81 ALA A CA 1
ATOM 586 C C . ALA A 1 81 ? -13.799 -4.293 1.531 1.00 93.12 81 ALA A C 1
ATOM 588 O O . ALA A 1 81 ? -14.428 -5.107 2.206 1.00 93.12 81 ALA A O 1
ATOM 589 N N . TYR A 1 82 ? -12.746 -3.622 2.011 1.00 89.31 82 TYR A N 1
ATOM 590 C CA . TYR A 1 82 ? -12.307 -3.672 3.407 1.00 89.31 82 TYR A CA 1
ATOM 591 C C . TYR A 1 82 ? -13.006 -2.623 4.283 1.00 89.31 82 TYR A C 1
ATOM 593 O O . TYR A 1 82 ? -13.174 -2.852 5.482 1.00 89.31 82 TYR A O 1
ATOM 601 N N . ALA A 1 83 ? -13.371 -1.484 3.685 1.00 73.88 83 ALA A N 1
ATOM 602 C CA . ALA A 1 83 ? -14.219 -0.465 4.299 1.00 73.88 83 ALA A CA 1
ATOM 603 C C . ALA A 1 83 ? -15.639 -0.997 4.560 1.00 73.88 83 ALA A C 1
ATOM 605 O O . ALA A 1 83 ? -16.191 -0.648 5.629 1.00 73.88 83 ALA A O 1
#

pLDDT: mean 85.28, std 9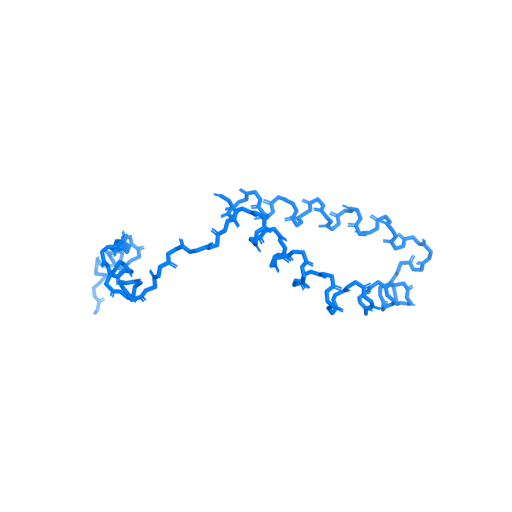.9, range [50.78, 96.62]